Protein AF-A0A946S6P6-F1 (afdb_monomer_lite)

Foldseek 3Di:
DDDDDDDDDPLVCQWLCDHPSVVCCVVPVPDDDFDEEEEEDADPPDDDPVCPNRGNYYHYDHPPDDDDD

Secondary structure (DSSP, 8-state):
----------GGGTGGG-THHHHHHHH-TT-----EEEEEES-TTS--GGGTTSSSEEEEEETTSPP--

Radius of gyration: 14.43 Å; chains: 1; 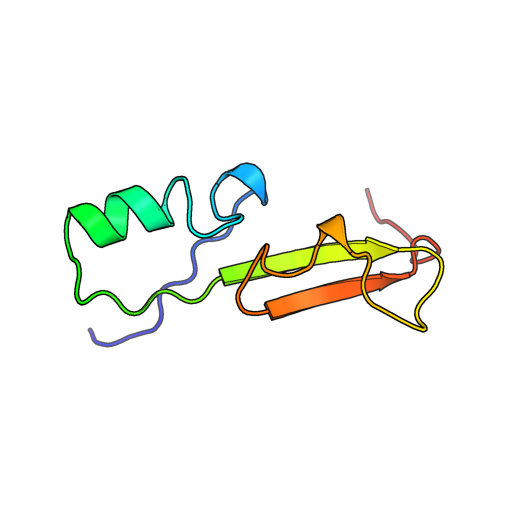bounding box: 39×20×39 Å

pLDDT: mean 92.69, std 6.78, range [50.53, 97.38]

Structure (mmCIF, N/CA/C/O backbone):
data_AF-A0A946S6P6-F1
#
_entry.id   AF-A0A946S6P6-F1
#
loop_
_atom_site.group_PDB
_atom_site.id
_atom_site.type_symbol
_atom_site.label_atom_id
_atom_site.label_alt_id
_atom_site.label_comp_id
_atom_site.label_asym_id
_atom_site.label_entity_id
_atom_site.label_seq_id
_atom_site.pdbx_PDB_ins_code
_atom_site.Cartn_x
_atom_site.Cartn_y
_atom_site.Cartn_z
_atom_site.occupancy
_atom_site.B_iso_or_equiv
_atom_site.auth_seq_id
_atom_site.auth_comp_id
_atom_site.auth_asym_id
_atom_site.auth_atom_id
_atom_site.pdbx_PDB_model_num
ATOM 1 N N . ALA A 1 1 ? -25.918 -4.426 9.089 1.00 50.53 1 ALA A N 1
ATOM 2 C CA . ALA A 1 1 ? -25.183 -5.352 8.207 1.00 50.53 1 ALA A CA 1
ATOM 3 C C . ALA A 1 1 ? -23.716 -5.310 8.606 1.00 50.53 1 ALA A C 1
ATOM 5 O O . ALA A 1 1 ? -23.168 -4.218 8.658 1.00 50.53 1 ALA A O 1
ATOM 6 N N . ASN A 1 2 ? -23.117 -6.455 8.938 1.00 73.75 2 ASN A N 1
ATOM 7 C CA . ASN A 1 2 ? -21.676 -6.579 9.167 1.00 73.75 2 ASN A CA 1
ATOM 8 C C . ASN A 1 2 ? -21.063 -7.130 7.879 1.00 73.75 2 ASN A C 1
ATOM 10 O O . ASN A 1 2 ? -21.285 -8.292 7.551 1.00 73.75 2 ASN A O 1
ATOM 14 N N . GLY A 1 3 ? -20.361 -6.289 7.128 1.00 87.06 3 GLY A N 1
ATOM 15 C CA . GLY A 1 3 ? -19.738 -6.665 5.862 1.00 87.06 3 GLY A CA 1
ATOM 16 C C . GLY A 1 3 ? -18.503 -5.817 5.593 1.00 87.06 3 GLY A C 1
ATOM 17 O O . GLY A 1 3 ? -18.340 -4.749 6.182 1.00 87.06 3 GLY A O 1
ATOM 18 N N . VAL A 1 4 ? -17.626 -6.309 4.721 1.00 92.31 4 VAL A N 1
ATOM 19 C CA . VAL A 1 4 ? -16.466 -5.550 4.245 1.00 92.31 4 VAL A CA 1
ATOM 20 C C . VAL A 1 4 ? -16.950 -4.525 3.225 1.00 92.31 4 VAL A C 1
ATOM 22 O O . VAL A 1 4 ? -17.639 -4.879 2.270 1.00 92.31 4 VAL A O 1
ATOM 25 N N . PHE A 1 5 ? -16.589 -3.262 3.428 1.00 93.38 5 PHE A N 1
ATOM 26 C CA . PHE A 1 5 ? -16.784 -2.208 2.441 1.00 93.38 5 PHE A CA 1
ATOM 27 C C . PHE A 1 5 ? -15.476 -1.979 1.688 1.00 93.38 5 PHE A C 1
ATOM 29 O O . PHE A 1 5 ? -14.427 -1.819 2.309 1.00 93.38 5 PHE A O 1
ATOM 36 N N . ILE A 1 6 ? -15.544 -1.964 0.357 1.00 93.75 6 ILE A N 1
ATOM 37 C CA . ILE A 1 6 ? -14.392 -1.701 -0.504 1.00 93.75 6 ILE A CA 1
ATOM 38 C C . ILE A 1 6 ? -14.549 -0.298 -1.077 1.00 93.75 6 ILE A C 1
ATOM 40 O O . ILE A 1 6 ? -15.507 -0.017 -1.796 1.00 93.75 6 ILE A O 1
ATOM 44 N N . HIS A 1 7 ? -13.586 0.566 -0.770 1.00 93.19 7 HIS A N 1
ATOM 45 C CA . HIS A 1 7 ? -13.445 1.872 -1.394 1.00 93.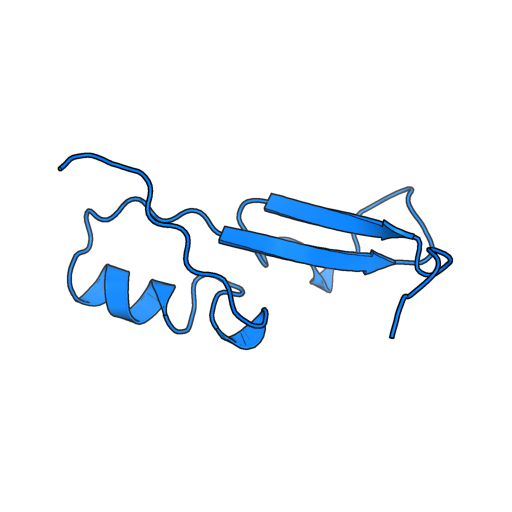19 7 HIS A CA 1
ATOM 46 C C . HIS A 1 7 ? -12.278 1.823 -2.383 1.00 93.19 7 HIS A C 1
ATOM 48 O O . HIS A 1 7 ? -11.142 1.613 -1.968 1.00 93.19 7 HIS A O 1
ATOM 54 N N . TYR A 1 8 ? -12.555 1.996 -3.675 1.00 92.56 8 TYR A N 1
ATOM 55 C CA . TYR A 1 8 ? -11.536 2.032 -4.725 1.00 92.56 8 TYR A CA 1
ATOM 56 C C . TYR A 1 8 ? -11.365 3.462 -5.242 1.00 92.56 8 TYR A C 1
ATOM 58 O O . TYR A 1 8 ? -12.339 4.142 -5.562 1.00 92.56 8 TYR A O 1
ATOM 66 N N . ASN A 1 9 ? -10.121 3.927 -5.307 1.00 93.38 9 ASN A N 1
ATOM 67 C CA . ASN A 1 9 ? -9.759 5.246 -5.815 1.00 93.38 9 ASN A CA 1
ATOM 68 C C . ASN A 1 9 ? -8.271 5.252 -6.211 1.00 93.38 9 ASN A C 1
ATOM 70 O O . ASN A 1 9 ? -7.571 4.264 -5.987 1.00 93.38 9 ASN A O 1
ATOM 74 N N . GLY A 1 10 ? -7.778 6.352 -6.782 1.00 89.94 10 GLY A N 1
ATOM 75 C CA . GLY A 1 10 ? -6.346 6.533 -7.022 1.00 89.94 10 GLY A CA 1
ATOM 76 C C . GLY A 1 10 ? -5.539 6.537 -5.718 1.00 89.94 10 GLY A C 1
ATOM 77 O O . GLY A 1 10 ? -6.011 7.041 -4.696 1.00 89.94 10 GLY A O 1
ATOM 78 N N . ALA A 1 11 ? -4.304 6.023 -5.774 1.00 88.50 11 ALA A N 1
ATOM 79 C CA . ALA A 1 11 ? -3.420 5.806 -4.620 1.00 88.50 11 ALA A CA 1
ATOM 80 C C . ALA A 1 11 ? -3.254 7.034 -3.706 1.00 88.50 11 ALA A C 1
ATOM 82 O O . ALA A 1 11 ? -3.181 6.899 -2.486 1.00 88.50 11 ALA A O 1
ATOM 83 N N . PHE A 1 12 ? -3.290 8.242 -4.280 1.00 89.62 12 PHE A N 1
ATOM 84 C CA . PHE A 1 12 ? -3.243 9.514 -3.551 1.00 89.62 12 PHE A CA 1
ATOM 85 C C . PHE A 1 12 ? -4.259 9.609 -2.395 1.00 89.62 12 PHE A C 1
ATOM 87 O O . PHE A 1 12 ? -3.992 10.264 -1.392 1.00 89.62 12 PHE A O 1
ATOM 94 N N . HIS A 1 13 ? -5.411 8.942 -2.498 1.00 87.62 13 HIS A N 1
ATOM 95 C CA . HIS A 1 13 ? -6.473 9.018 -1.492 1.00 87.62 13 HIS A CA 1
ATOM 96 C C . HIS A 1 13 ? -6.285 8.092 -0.279 1.00 87.62 13 HIS A C 1
ATOM 98 O O . HIS A 1 13 ? -7.047 8.218 0.686 1.00 87.62 13 HIS A O 1
ATOM 104 N N . SER A 1 14 ? -5.320 7.168 -0.322 1.00 89.50 14 SER A N 1
ATOM 105 C CA . SER A 1 14 ? -5.137 6.131 0.707 1.00 89.50 14 SER A CA 1
ATOM 106 C C . SER A 1 14 ? -3.684 5.792 1.049 1.00 89.50 14 SER A C 1
ATOM 108 O O . SER A 1 14 ? -3.455 5.073 2.026 1.00 89.50 14 SER A O 1
ATOM 110 N N . GLN A 1 15 ? -2.707 6.262 0.268 1.00 90.94 15 GLN A N 1
ATOM 111 C CA . GLN A 1 15 ? -1.287 6.037 0.543 1.00 90.94 15 GLN A CA 1
ATOM 112 C C . GLN A 1 15 ? -0.894 6.556 1.932 1.00 90.94 15 GLN A C 1
ATOM 114 O O . GLN A 1 15 ? -1.441 7.547 2.417 1.00 90.94 15 GLN A O 1
ATOM 119 N N . ASN A 1 16 ? 0.039 5.866 2.587 1.00 92.00 16 ASN A N 1
ATOM 120 C CA . ASN A 1 16 ? 0.565 6.188 3.919 1.00 92.00 16 ASN A CA 1
ATOM 121 C C . ASN A 1 16 ? -0.503 6.262 5.032 1.00 92.00 16 ASN A C 1
ATOM 123 O O . ASN A 1 16 ? -0.258 6.835 6.091 1.00 92.00 16 ASN A O 1
ATOM 127 N N . LYS A 1 17 ? -1.698 5.691 4.804 1.00 88.75 17 LYS A N 1
ATOM 128 C CA . LYS A 1 17 ? -2.896 5.864 5.654 1.00 88.75 17 LYS A CA 1
ATOM 129 C C . LYS A 1 17 ? -3.305 7.332 5.845 1.00 88.75 17 LYS A C 1
ATOM 131 O O . LYS A 1 17 ? -3.971 7.675 6.821 1.00 88.75 17 LYS A O 1
ATOM 136 N N . GLU A 1 18 ? -2.953 8.183 4.888 1.00 89.75 18 GLU A N 1
ATOM 137 C CA . GLU A 1 18 ? -3.393 9.572 4.816 1.00 89.75 18 GLU A CA 1
ATOM 138 C C . GLU A 1 18 ? -4.734 9.687 4.069 1.00 89.75 18 GLU A C 1
ATOM 140 O O . GLU A 1 18 ? -5.405 8.690 3.772 1.00 89.75 18 GLU A O 1
ATOM 145 N N . GLY A 1 19 ? -5.173 10.920 3.806 1.00 90.31 19 GLY A N 1
ATOM 146 C CA . GLY A 1 19 ? -6.382 11.186 3.034 1.00 90.31 19 GLY A CA 1
ATOM 147 C C . GLY A 1 19 ? -7.627 10.586 3.686 1.00 90.31 19 GLY A C 1
ATOM 148 O O . GLY A 1 19 ? -7.952 10.895 4.833 1.00 90.31 19 GLY A O 1
ATOM 149 N N . ILE A 1 20 ? -8.340 9.729 2.954 1.00 93.00 20 ILE A N 1
ATOM 150 C CA . ILE A 1 20 ? -9.632 9.181 3.393 1.00 93.00 20 ILE A CA 1
ATOM 151 C C . ILE A 1 20 ? -9.473 8.363 4.676 1.00 93.00 20 ILE A C 1
ATOM 153 O O . ILE A 1 20 ? -10.271 8.519 5.600 1.00 93.00 20 ILE A O 1
ATOM 157 N N . ALA A 1 21 ? -8.433 7.528 4.761 1.00 92.94 21 ALA A N 1
ATOM 158 C CA . ALA A 1 21 ? -8.186 6.708 5.945 1.00 92.94 21 ALA A CA 1
ATOM 159 C C . ALA A 1 21 ? -7.955 7.580 7.189 1.00 92.94 21 ALA A C 1
ATOM 161 O O . ALA A 1 21 ? -8.515 7.294 8.246 1.00 92.94 21 ALA A O 1
ATOM 162 N N . TRP A 1 22 ? -7.215 8.683 7.043 1.00 94.12 22 TRP A N 1
ATOM 163 C CA . TRP A 1 22 ? -6.957 9.633 8.124 1.00 94.12 22 TRP A CA 1
ATOM 164 C C . TRP A 1 22 ? -8.245 10.278 8.652 1.00 94.12 22 TRP A C 1
ATOM 166 O O . TRP A 1 22 ? -8.491 10.264 9.857 1.00 94.12 22 TRP A O 1
ATOM 176 N N . TYR A 1 23 ? -9.112 10.784 7.766 1.00 95.38 23 TYR A N 1
ATOM 177 C CA . TYR A 1 23 ? -10.394 11.369 8.182 1.00 95.38 23 TYR A CA 1
ATOM 178 C C . TYR A 1 23 ? -11.298 10.345 8.877 1.00 95.38 23 TYR A C 1
ATOM 180 O O . TYR A 1 23 ? -11.886 10.651 9.914 1.00 95.38 23 TYR A O 1
ATOM 188 N N . LEU A 1 24 ? -11.372 9.121 8.347 1.00 95.00 24 LEU A N 1
ATOM 189 C CA . LEU A 1 24 ? -12.191 8.057 8.929 1.00 95.00 24 LEU A CA 1
ATOM 190 C C . LEU A 1 24 ? -11.699 7.641 10.317 1.00 95.00 24 LEU A C 1
ATOM 192 O O . LEU A 1 24 ? -12.518 7.456 11.214 1.00 95.00 24 LEU A O 1
ATOM 196 N N . LEU A 1 25 ? -10.384 7.521 10.509 1.00 94.62 25 LEU A N 1
ATOM 197 C CA . LEU A 1 25 ? -9.804 7.184 11.810 1.00 94.62 25 LEU A CA 1
ATOM 198 C C . LEU A 1 25 ? -9.954 8.325 12.823 1.00 94.62 25 LEU A C 1
ATOM 200 O O . LEU A 1 25 ? -10.110 8.052 14.009 1.00 94.62 25 LEU A O 1
ATOM 204 N N . ASN A 1 26 ? -9.977 9.586 12.382 1.00 96.00 26 ASN A N 1
ATOM 205 C CA . ASN A 1 26 ? -10.296 10.707 13.270 1.00 96.00 26 ASN A CA 1
ATOM 206 C C . ASN A 1 26 ? -11.758 10.702 13.727 1.00 96.00 26 ASN A C 1
ATOM 208 O O . ASN A 1 26 ? -12.037 11.001 14.885 1.00 96.00 26 ASN A O 1
ATOM 212 N N . GLU A 1 27 ? -12.696 10.380 12.833 1.00 97.38 27 GLU A N 1
ATOM 213 C CA . GLU A 1 27 ? -14.120 10.323 13.180 1.00 97.38 27 GLU A CA 1
ATOM 214 C C . GLU A 1 27 ? -14.457 9.070 14.002 1.00 97.38 27 GLU A C 1
ATOM 216 O O . GLU A 1 27 ? -15.271 9.119 14.927 1.00 97.38 27 GLU A O 1
ATOM 221 N N . LYS A 1 28 ? -13.835 7.933 13.671 1.00 96.44 28 LYS A N 1
ATOM 222 C CA . LYS A 1 28 ? -14.060 6.632 14.312 1.00 96.44 28 LYS A CA 1
ATOM 223 C C . LYS A 1 28 ? -12.735 5.870 14.471 1.00 96.44 28 LYS A C 1
ATOM 225 O O . LYS A 1 28 ? -12.410 5.030 13.628 1.00 96.44 28 LYS A O 1
ATOM 230 N N . PRO A 1 29 ? -12.005 6.098 15.578 1.00 96.00 29 PRO A N 1
ATOM 231 C CA . PRO A 1 29 ? -10.687 5.499 15.818 1.00 96.00 29 PRO A CA 1
ATOM 232 C C . PRO A 1 29 ? -10.660 3.96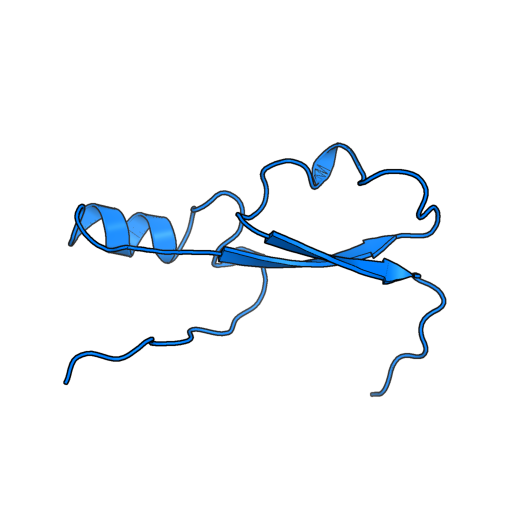6 15.828 1.00 96.00 29 PRO A C 1
ATOM 234 O O . PRO A 1 29 ? -9.646 3.366 15.486 1.00 96.00 29 PRO A O 1
ATOM 237 N N . ASP A 1 30 ? -11.782 3.327 16.171 1.00 96.31 30 ASP A N 1
ATOM 238 C CA . ASP A 1 30 ? -11.896 1.865 16.243 1.00 96.31 30 ASP A CA 1
ATOM 239 C C . ASP A 1 30 ? -12.147 1.196 14.875 1.00 96.31 30 ASP A C 1
ATOM 241 O O . ASP A 1 30 ? -12.294 -0.031 14.792 1.00 96.31 30 ASP A O 1
ATOM 245 N N . LEU A 1 31 ? -12.233 1.974 13.785 1.00 94.88 31 LEU A N 1
ATOM 246 C CA . LEU A 1 31 ? -12.380 1.417 12.441 1.00 94.88 31 LEU A CA 1
ATOM 247 C C . LEU A 1 31 ? -11.158 0.580 12.062 1.00 94.88 31 LEU A C 1
ATOM 249 O O . LEU A 1 31 ? -10.013 1.020 12.108 1.00 94.88 31 LEU A O 1
ATOM 253 N N . LYS A 1 32 ? -11.424 -0.635 11.584 1.00 94.81 32 LYS A N 1
ATOM 254 C CA . LYS A 1 32 ? -10.401 -1.503 11.003 1.00 94.81 32 LYS A CA 1
ATOM 255 C C . LYS A 1 32 ? -10.275 -1.187 9.520 1.00 94.81 32 LYS A C 1
ATOM 257 O O . LYS A 1 32 ? -11.133 -1.583 8.734 1.00 94.81 32 LYS A O 1
ATOM 262 N N . ILE A 1 33 ? -9.216 -0.470 9.162 1.00 94.88 33 ILE A N 1
ATOM 263 C CA . ILE A 1 33 ? -8.910 -0.086 7.782 1.00 94.88 33 ILE A CA 1
ATOM 264 C C . ILE A 1 33 ? -7.649 -0.821 7.329 1.00 94.88 33 ILE A C 1
ATOM 266 O O . ILE A 1 33 ? -6.649 -0.846 8.046 1.00 94.88 33 ILE A O 1
ATOM 270 N N . MET A 1 34 ? -7.723 -1.402 6.134 1.00 94.94 34 MET A N 1
ATOM 271 C CA . MET A 1 34 ? -6.615 -2.045 5.435 1.00 94.94 34 MET A CA 1
ATOM 272 C C . MET A 1 34 ? -6.474 -1.392 4.062 1.00 94.94 34 MET A C 1
ATOM 274 O O . MET A 1 34 ? -7.477 -1.252 3.357 1.00 94.94 34 MET A O 1
ATOM 278 N N . THR A 1 35 ? -5.262 -0.990 3.687 1.00 95.62 35 THR A N 1
ATOM 279 C CA . THR A 1 35 ? -4.982 -0.376 2.382 1.00 95.62 35 THR A CA 1
ATOM 280 C C . THR A 1 35 ? -4.247 -1.339 1.456 1.00 95.62 35 THR A C 1
ATOM 282 O O . THR A 1 35 ? -3.389 -2.113 1.882 1.00 95.62 35 THR A O 1
ATOM 285 N N . ILE A 1 36 ? -4.600 -1.287 0.172 1.00 95.75 36 ILE A N 1
ATOM 286 C CA . ILE A 1 36 ? -3.919 -2.011 -0.902 1.00 95.75 36 ILE A CA 1
ATOM 287 C C . ILE A 1 36 ? -3.507 -0.972 -1.939 1.00 95.75 36 ILE A C 1
ATOM 289 O O . ILE A 1 36 ? -4.366 -0.238 -2.425 1.00 95.75 36 ILE A O 1
ATOM 293 N N . ASP A 1 37 ? -2.217 -0.916 -2.259 1.00 95.94 37 ASP A N 1
ATOM 294 C CA . ASP A 1 37 ? -1.698 -0.124 -3.376 1.00 95.94 37 ASP A CA 1
ATOM 295 C C . ASP A 1 37 ? -1.263 -1.038 -4.527 1.00 95.94 37 ASP A C 1
ATOM 297 O O . ASP A 1 37 ? -0.953 -2.215 -4.318 1.00 95.94 37 ASP A O 1
ATOM 301 N N . ALA A 1 38 ? -1.241 -0.503 -5.744 1.00 94.81 38 ALA A N 1
ATOM 302 C CA . ALA A 1 38 ? -0.759 -1.208 -6.925 1.00 94.81 38 ALA A CA 1
ATOM 303 C C . ALA A 1 38 ? 0.334 -0.389 -7.617 1.00 94.81 38 ALA A C 1
ATOM 305 O O . ALA A 1 38 ? 0.195 0.820 -7.804 1.00 94.81 38 ALA A O 1
ATOM 306 N N . THR A 1 39 ? 1.424 -1.051 -7.999 1.00 95.25 39 THR A N 1
ATOM 307 C CA . THR A 1 39 ? 2.581 -0.417 -8.634 1.00 95.25 39 THR A CA 1
ATOM 308 C C . THR A 1 39 ? 3.165 -1.275 -9.739 1.00 95.25 39 THR A C 1
ATOM 310 O O . THR A 1 39 ? 3.035 -2.498 -9.732 1.00 95.25 39 THR A O 1
ATOM 313 N N . GLU A 1 40 ? 3.866 -0.620 -10.653 1.00 95.94 40 GLU A N 1
ATOM 314 C CA . GLU A 1 40 ? 4.733 -1.269 -11.629 1.00 95.94 40 GLU A CA 1
ATOM 315 C C . GLU A 1 40 ? 6.203 -1.081 -11.223 1.00 95.94 40 GLU A C 1
ATOM 317 O O . GLU A 1 40 ? 6.526 -0.046 -10.643 1.00 95.94 40 GLU A O 1
ATOM 322 N N . GLN A 1 41 ? 7.068 -2.066 -11.496 1.00 97.25 41 GLN A N 1
ATOM 323 C CA . GLN A 1 41 ? 8.529 -1.935 -11.372 1.00 97.25 41 GLN A CA 1
ATOM 324 C C . GLN A 1 41 ? 9.266 -2.844 -12.374 1.00 97.25 41 GLN A C 1
ATOM 326 O O . GLN A 1 41 ? 8.739 -3.874 -12.803 1.00 97.25 41 GLN A O 1
ATOM 331 N N . ASP A 1 42 ? 10.504 -2.493 -12.733 1.00 96.56 42 ASP A N 1
ATOM 332 C CA . ASP A 1 42 ? 11.307 -3.264 -13.700 1.00 96.56 42 ASP A CA 1
ATOM 333 C C . ASP A 1 42 ? 12.013 -4.473 -13.060 1.00 96.56 42 ASP A C 1
ATOM 335 O O . ASP A 1 42 ? 12.056 -5.564 -13.634 1.00 96.56 42 ASP A O 1
ATOM 339 N N . PHE A 1 43 ? 12.567 -4.297 -11.857 1.00 95.19 43 PHE A N 1
ATOM 340 C CA . PHE A 1 43 ? 13.380 -5.306 -11.174 1.00 95.19 43 PHE A CA 1
ATOM 341 C C . PHE A 1 43 ? 12.599 -5.966 -10.040 1.00 95.19 43 PHE A C 1
ATOM 343 O O . PHE A 1 43 ? 12.374 -5.356 -9.008 1.00 95.19 43 PHE A O 1
ATOM 350 N N . MET A 1 44 ? 12.220 -7.236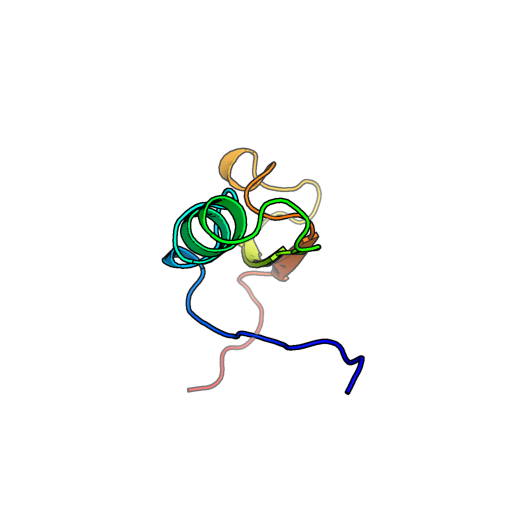 -10.192 1.00 93.62 44 MET A N 1
ATOM 351 C CA . MET A 1 44 ? 11.327 -7.937 -9.249 1.00 93.62 44 MET A CA 1
ATOM 352 C C . MET A 1 44 ? 12.033 -8.609 -8.056 1.00 93.62 44 MET A C 1
ATOM 354 O O . MET A 1 44 ? 11.3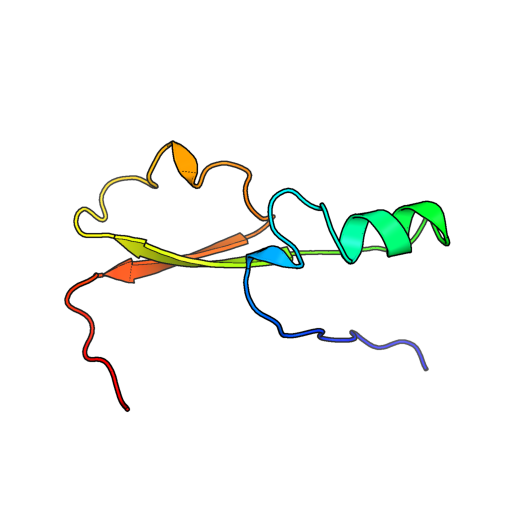96 -9.337 -7.298 1.00 93.62 44 MET A O 1
ATOM 358 N N . SER A 1 45 ? 13.347 -8.426 -7.892 1.00 95.12 45 SER A N 1
ATOM 359 C CA . SER A 1 45 ? 14.108 -9.060 -6.803 1.00 95.12 45 SER A CA 1
ATOM 360 C C . SER A 1 45 ? 13.807 -8.465 -5.427 1.00 95.12 45 SER A C 1
ATOM 362 O O . SER A 1 45 ? 13.938 -9.159 -4.421 1.00 95.12 45 SER A O 1
ATOM 364 N N . GLU A 1 46 ? 13.417 -7.192 -5.376 1.00 95.31 46 GLU A N 1
ATOM 365 C CA . GLU A 1 46 ? 13.055 -6.488 -4.149 1.00 95.31 46 GLU A CA 1
ATOM 366 C C . GLU A 1 46 ? 12.040 -5.376 -4.429 1.00 95.31 46 GLU A C 1
ATOM 368 O O . GLU A 1 46 ? 11.958 -4.863 -5.540 1.00 95.31 46 GLU A O 1
ATOM 373 N N . LEU A 1 47 ? 11.256 -5.003 -3.416 1.00 96.38 47 LEU A N 1
ATOM 374 C CA . LEU A 1 47 ? 10.364 -3.848 -3.501 1.00 96.38 47 LEU A CA 1
ATOM 375 C C . LEU A 1 47 ? 11.185 -2.554 -3.477 1.00 96.38 47 LEU A C 1
ATOM 377 O O . LEU A 1 47 ? 12.052 -2.387 -2.610 1.00 96.38 47 LEU A O 1
ATOM 381 N N . GLU A 1 48 ? 10.853 -1.624 -4.370 1.00 96.56 48 GLU A N 1
ATOM 382 C CA . GLU A 1 48 ? 11.438 -0.285 -4.389 1.00 96.56 48 GLU A CA 1
ATOM 383 C C . GLU A 1 48 ? 11.306 0.397 -3.021 1.00 96.56 48 GLU A C 1
ATOM 385 O O . GLU A 1 48 ? 10.256 0.366 -2.374 1.00 96.56 48 GLU A O 1
ATOM 390 N N . GLN A 1 49 ? 12.394 1.015 -2.555 1.00 95.69 49 GLN A N 1
ATOM 391 C CA . GLN A 1 49 ? 12.468 1.548 -1.189 1.00 95.69 49 GLN A CA 1
ATOM 392 C C . GLN A 1 49 ? 11.386 2.596 -0.912 1.00 95.69 49 GLN A C 1
ATOM 394 O O . GLN A 1 49 ? 10.840 2.622 0.186 1.00 95.69 49 GLN A O 1
ATOM 399 N N . GLU A 1 50 ? 11.037 3.407 -1.910 1.00 94.19 50 GLU A N 1
ATOM 400 C CA . GLU A 1 50 ? 9.989 4.429 -1.813 1.00 94.19 50 GLU A CA 1
ATOM 401 C C . GLU A 1 50 ? 8.578 3.859 -1.630 1.00 94.19 50 GLU A C 1
ATOM 403 O O . GLU A 1 50 ? 7.698 4.549 -1.122 1.00 94.19 50 GLU A O 1
ATOM 408 N N . ARG A 1 51 ? 8.352 2.593 -2.001 1.00 95.50 51 ARG A N 1
ATOM 409 C CA . ARG A 1 51 ? 7.050 1.935 -1.845 1.00 95.50 51 ARG A CA 1
ATOM 410 C C . ARG A 1 51 ? 6.909 1.275 -0.473 1.00 95.50 51 ARG A C 1
ATOM 412 O O . ARG A 1 51 ? 5.802 0.931 -0.065 1.00 95.50 51 ARG A O 1
ATOM 419 N N . LYS A 1 52 ? 7.992 1.115 0.293 1.00 94.75 52 LYS A N 1
ATOM 420 C CA . LYS A 1 52 ? 7.929 0.490 1.623 1.00 94.75 52 LYS A CA 1
ATOM 421 C C . LYS A 1 52 ? 7.070 1.320 2.581 1.00 94.75 52 LYS A C 1
ATOM 423 O O . LYS A 1 52 ? 7.367 2.474 2.854 1.00 94.75 52 LYS A O 1
ATOM 428 N N . GLY A 1 53 ? 6.030 0.694 3.131 1.00 94.50 53 GLY A N 1
ATOM 429 C CA . GLY A 1 53 ? 5.125 1.322 4.101 1.00 94.50 53 GLY A CA 1
ATOM 430 C C . GLY A 1 53 ? 4.015 2.183 3.488 1.00 94.50 53 GLY A C 1
ATOM 431 O O . GLY A 1 53 ? 3.195 2.708 4.237 1.00 94.50 53 GLY A O 1
ATOM 432 N N . VAL A 1 54 ? 3.939 2.280 2.155 1.00 96.19 54 VAL A N 1
ATOM 433 C CA . VAL A 1 54 ? 2.892 3.048 1.457 1.00 96.19 54 VAL A CA 1
ATOM 434 C C . VAL A 1 54 ? 1.491 2.479 1.701 1.00 96.19 54 VAL A C 1
ATOM 436 O O . VAL A 1 54 ? 0.520 3.231 1.790 1.00 96.19 54 VAL A O 1
ATOM 439 N N . ALA A 1 55 ? 1.367 1.160 1.837 1.00 96.62 55 ALA A N 1
ATOM 440 C CA . ALA A 1 55 ? 0.113 0.477 2.137 1.00 96.62 55 ALA A CA 1
ATOM 441 C C . ALA A 1 55 ? 0.362 -0.793 2.965 1.00 96.62 55 ALA A C 1
ATOM 443 O O . ALA A 1 55 ? 1.501 -1.255 3.062 1.00 96.62 55 ALA A O 1
ATOM 444 N N . ASP A 1 56 ? -0.699 -1.364 3.549 1.00 96.06 56 ASP A N 1
ATOM 445 C CA . ASP A 1 56 ? -0.601 -2.643 4.272 1.00 96.06 56 ASP A CA 1
ATOM 446 C C . ASP A 1 56 ? -0.222 -3.794 3.320 1.00 96.06 56 ASP A C 1
ATOM 448 O O . ASP A 1 56 ? 0.540 -4.688 3.689 1.00 96.06 56 ASP A O 1
ATOM 452 N N . PHE A 1 57 ? -0.713 -3.740 2.077 1.00 96.12 57 PHE A N 1
ATOM 453 C CA . PHE A 1 57 ? -0.310 -4.626 0.987 1.00 96.12 57 PHE A CA 1
ATOM 454 C C . PHE A 1 57 ? -0.017 -3.831 -0.280 1.00 96.12 57 PHE A C 1
ATOM 456 O O . PHE A 1 57 ? -0.691 -2.848 -0.584 1.00 96.12 57 PHE A O 1
ATOM 463 N N . ILE A 1 58 ? 0.968 -4.292 -1.047 1.00 96.81 58 ILE A N 1
ATOM 464 C CA . ILE A 1 58 ? 1.349 -3.682 -2.318 1.00 96.81 58 ILE A CA 1
ATOM 465 C C . ILE A 1 58 ? 1.387 -4.775 -3.374 1.00 96.81 58 ILE A C 1
ATOM 467 O O . ILE A 1 58 ? 2.107 -5.765 -3.234 1.00 96.81 58 ILE A O 1
ATOM 471 N N . ILE A 1 59 ? 0.590 -4.597 -4.421 1.00 95.81 59 ILE A N 1
ATOM 472 C CA . ILE A 1 59 ? 0.592 -5.457 -5.599 1.00 95.81 59 ILE A CA 1
ATOM 473 C C . ILE A 1 59 ? 1.594 -4.871 -6.584 1.00 95.81 59 ILE A C 1
ATOM 475 O O . ILE A 1 59 ? 1.445 -3.737 -7.029 1.00 95.81 59 ILE A O 1
ATOM 479 N N . VAL A 1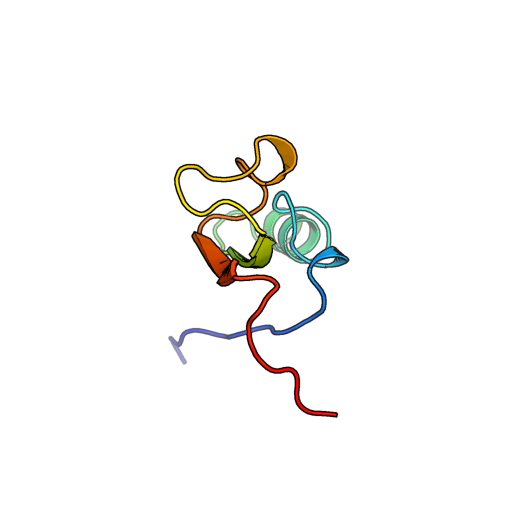 60 ? 2.609 -5.657 -6.922 1.00 96.75 60 VAL A N 1
ATOM 480 C CA . VAL A 1 60 ? 3.667 -5.257 -7.844 1.00 96.75 60 VAL A CA 1
ATOM 481 C C . VAL A 1 60 ? 3.512 -6.035 -9.142 1.00 96.75 60 VAL A C 1
ATOM 483 O O . VAL A 1 60 ? 3.534 -7.269 -9.133 1.00 96.75 60 VAL A O 1
ATOM 486 N N . THR A 1 61 ? 3.393 -5.328 -10.260 1.00 95.94 61 THR A N 1
ATOM 487 C CA . THR A 1 61 ? 3.446 -5.922 -11.600 1.00 95.94 61 THR A CA 1
ATOM 488 C C . THR A 1 61 ? 4.719 -5.502 -12.336 1.00 95.94 61 THR A C 1
ATOM 490 O O . THR A 1 61 ? 5.220 -4.405 -12.103 1.00 95.94 61 THR A O 1
ATOM 493 N N . PRO A 1 62 ? 5.261 -6.324 -13.250 1.00 96.12 62 PRO A N 1
ATOM 494 C CA . PRO A 1 62 ? 6.357 -5.884 -14.107 1.00 96.12 62 PRO A CA 1
ATOM 495 C C . PRO A 1 62 ? 5.923 -4.693 -14.969 1.00 96.12 62 PRO A C 1
ATOM 497 O O . PRO A 1 62 ? 4.829 -4.733 -15.535 1.00 96.12 62 PRO A O 1
ATOM 500 N N . SER A 1 63 ? 6.774 -3.684 -15.163 1.00 95.81 63 SER A N 1
ATOM 501 C CA . SER A 1 63 ? 6.465 -2.566 -16.083 1.00 95.81 63 SER A CA 1
ATOM 502 C C . SER A 1 63 ? 6.261 -3.022 -17.535 1.00 95.81 63 SER A C 1
ATOM 504 O O . SER A 1 63 ? 5.660 -2.320 -18.345 1.00 95.81 63 SER A O 1
ATOM 506 N N . SER A 1 64 ? 6.763 -4.214 -17.878 1.00 94.31 64 SER A N 1
ATOM 507 C CA . SER A 1 64 ? 6.582 -4.863 -19.180 1.00 94.31 64 SER A CA 1
ATOM 508 C C . SER A 1 64 ? 5.206 -5.515 -19.369 1.00 94.31 64 SER A C 1
ATOM 510 O O . SER A 1 64 ? 4.919 -6.026 -20.456 1.00 94.31 64 SER A O 1
ATOM 512 N N . LEU A 1 65 ? 4.349 -5.517 -18.342 1.00 94.00 65 LEU A N 1
ATOM 513 C CA . LEU A 1 65 ? 2.985 -6.025 -18.439 1.00 94.00 65 LEU A CA 1
ATOM 514 C C . LEU A 1 65 ? 2.195 -5.223 -19.489 1.00 94.00 65 LEU A C 1
ATOM 516 O O . LEU A 1 65 ? 2.242 -3.996 -19.540 1.00 94.00 65 LEU A O 1
ATOM 520 N N . THR A 1 66 ? 1.455 -5.922 -20.350 1.00 92.44 66 THR A N 1
ATOM 521 C CA . THR A 1 66 ? 0.659 -5.282 -21.406 1.00 92.44 66 THR A CA 1
ATOM 522 C C . THR A 1 66 ? -0.461 -4.433 -20.807 1.00 92.44 66 THR A C 1
ATOM 524 O O . THR A 1 66 ? -1.259 -4.928 -20.013 1.00 92.44 66 THR A O 1
ATOM 527 N N . LYS A 1 67 ? -0.549 -3.166 -21.230 1.00 88.06 67 LYS A N 1
ATOM 528 C CA . LYS A 1 67 ? -1.603 -2.229 -20.819 1.00 88.06 67 LYS A CA 1
ATOM 529 C C . LYS A 1 67 ? -2.760 -2.255 -21.813 1.00 88.06 67 LYS A C 1
ATOM 531 O O . LYS A 1 67 ? -2.542 -2.308 -23.022 1.00 88.06 67 LYS A O 1
ATOM 536 N N . THR A 1 68 ? -3.984 -2.197 -21.303 1.00 85.12 68 THR A N 1
ATOM 537 C CA . THR A 1 68 ? -5.201 -2.035 -22.108 1.00 85.12 68 THR A CA 1
ATOM 538 C C . THR A 1 68 ? -5.727 -0.613 -21.931 1.00 85.12 68 THR A C 1
ATOM 540 O O . THR A 1 68 ? -5.788 -0.137 -20.797 1.00 85.12 68 THR A O 1
ATOM 543 N N . HIS A 1 69 ? -6.085 0.051 -23.030 1.00 72.19 69 HIS A N 1
ATOM 544 C CA . HIS A 1 69 ? -6.704 1.382 -23.043 1.00 72.19 69 HIS A CA 1
ATOM 545 C C . HIS A 1 69 ? -8.212 1.289 -23.265 1.00 72.19 69 HIS A C 1
ATOM 547 O O . HIS A 1 69 ? -8.630 0.363 -23.998 1.00 72.19 69 HIS A O 1
#

Sequence (69 aa):
ANGVFIHYNGAFHSQNKEGIAWYLLNEKPDLKIMTIDATEQDFMSELEQERKGVADFIIVTPSSLTKTH